Protein AF-A0A1V5RRW6-F1 (afdb_monomer_lite)

Sequence (160 aa):
MKAASQYILAYLLWALTTALIVVAALLVRNALIGSLTMATIAGLDMNAPGAFDTSMRLRTMGAWSYPILGIILVVLVVFLEHYYRTALSILQLLARFVRVAAFTVIALFVGHLILFLTSHSLGTMGWSGALLPAAELAAAALLFGLSAWLRGRSNGPTSA

Foldseek 3Di:
DVVVVLVVVLVVLLVVLLVLLVVLLVLLVVLVLLLLVLVQVVPDDPDPVRVVVSVVVSVVCVVVSVVVSVVVSVVVSVVSSVVSVPDPDPLSNVLSSLLSVLVSLVSNLVSQVSSQVSCVVVVNDDPVSCVSSVVSNVSSVVSNVVSVVSVCVVCPDPPD

Secondary structure (DSSP, 8-state):
-HHHHHHHHHHHHHHHHHHHHHHHHHHHHHHHHHHHHHHHHHT----HHHHHHHHHHHHHHHHHHHHHHHHHHHHHHHHHHHHHHT--SHHHHHHHHHHHHHHHHHHHHHHHHHHHHHHHHTTSS-GGGGHHHHHHHHHHHHHHHHHHHHHHHHT-----

pLDDT: mean 88.54, std 10.4, range [39.75, 97.75]

Structure (mmCIF, N/CA/C/O backbone):
data_AF-A0A1V5RRW6-F1
#
_entry.id   AF-A0A1V5RRW6-F1
#
loop_
_atom_site.group_PDB
_atom_site.id
_atom_site.type_symbol
_atom_site.label_atom_id
_atom_site.label_alt_id
_atom_site.label_comp_id
_atom_site.label_asym_id
_atom_site.label_entity_id
_atom_site.label_seq_id
_atom_site.pdbx_PDB_ins_code
_atom_site.Cartn_x
_atom_site.Cartn_y
_atom_site.Cartn_z
_atom_site.occupancy
_atom_site.B_iso_or_equiv
_atom_site.auth_seq_id
_atom_site.auth_comp_id
_atom_site.auth_asym_id
_atom_site.auth_atom_id
_atom_site.pdbx_PDB_model_num
ATOM 1 N N . MET A 1 1 ? -26.785 -2.995 25.133 1.00 58.88 1 MET A N 1
ATOM 2 C CA . MET A 1 1 ? -26.739 -2.176 23.893 1.00 58.88 1 MET A CA 1
ATOM 3 C C . MET A 1 1 ? -25.324 -1.732 23.493 1.00 58.88 1 MET A C 1
ATOM 5 O O . MET A 1 1 ? -25.007 -1.831 22.316 1.00 58.88 1 MET A O 1
ATOM 9 N N . LYS A 1 2 ? -24.444 -1.310 24.423 1.00 62.25 2 LYS A N 1
ATOM 10 C CA . LYS A 1 2 ? -23.066 -0.864 24.099 1.00 62.25 2 LYS A CA 1
ATOM 11 C C . LYS A 1 2 ? -22.192 -1.931 23.408 1.00 62.25 2 LYS A C 1
ATOM 13 O O . LYS A 1 2 ? -21.517 -1.611 22.439 1.00 62.25 2 LYS A O 1
ATOM 18 N N . ALA A 1 3 ? -22.274 -3.194 23.838 1.00 70.00 3 ALA A N 1
ATOM 19 C CA . ALA A 1 3 ? -21.521 -4.294 23.223 1.00 70.00 3 ALA A CA 1
ATOM 20 C C . ALA A 1 3 ? -21.942 -4.571 21.764 1.00 70.00 3 ALA A C 1
ATOM 22 O O . ALA A 1 3 ? -21.092 -4.736 20.899 1.00 70.00 3 ALA A O 1
ATOM 23 N N . ALA A 1 4 ? -23.247 -4.540 21.462 1.00 74.81 4 ALA A N 1
ATOM 24 C CA . ALA A 1 4 ? -23.751 -4.737 20.098 1.00 74.81 4 ALA A CA 1
ATOM 25 C C . ALA A 1 4 ? -23.265 -3.635 19.136 1.00 74.81 4 ALA A C 1
ATOM 27 O O . ALA A 1 4 ? -22.840 -3.926 18.023 1.00 74.81 4 ALA A O 1
ATOM 28 N N . SER A 1 5 ? -23.250 -2.376 19.591 1.00 81.00 5 SER A N 1
ATOM 29 C CA . SER A 1 5 ? -22.730 -1.244 18.811 1.00 81.00 5 SER A CA 1
ATOM 30 C C . SER A 1 5 ? -21.229 -1.369 18.508 1.00 81.00 5 SER A C 1
ATOM 32 O O . SER A 1 5 ? -20.810 -1.064 17.393 1.00 81.00 5 SER A O 1
ATOM 34 N N . GLN A 1 6 ? -20.425 -1.870 19.452 1.00 81.88 6 GLN A N 1
ATOM 35 C CA . GLN A 1 6 ? -18.990 -2.104 19.239 1.00 81.88 6 GLN A CA 1
ATOM 36 C C . GLN A 1 6 ? -18.722 -3.223 18.230 1.00 81.88 6 GLN A C 1
ATOM 38 O O . GLN A 1 6 ? -17.857 -3.070 17.370 1.00 81.88 6 GLN A O 1
ATOM 43 N N . TYR A 1 7 ? -19.486 -4.316 18.297 1.00 84.94 7 TYR A N 1
ATOM 44 C CA . TYR A 1 7 ? -19.389 -5.400 17.320 1.00 84.94 7 TYR A CA 1
ATOM 45 C C . TYR A 1 7 ? -19.728 -4.920 15.906 1.00 84.94 7 TYR A C 1
ATOM 47 O O . TYR A 1 7 ? -18.967 -5.183 14.978 1.00 84.94 7 TYR A O 1
ATOM 55 N N . ILE A 1 8 ? -20.819 -4.162 15.742 1.00 88.06 8 ILE A N 1
ATOM 56 C CA . ILE A 1 8 ? -21.201 -3.586 14.443 1.00 88.06 8 ILE A CA 1
ATOM 57 C C . ILE A 1 8 ? -20.088 -2.674 13.911 1.00 88.06 8 ILE A C 1
ATOM 59 O O . ILE A 1 8 ? -19.695 -2.794 12.752 1.00 88.06 8 ILE A O 1
ATOM 63 N N . LEU A 1 9 ? -19.531 -1.807 14.762 1.00 89.19 9 LEU A N 1
ATOM 64 C CA . LEU A 1 9 ? -18.431 -0.924 14.376 1.00 89.19 9 LEU A CA 1
ATOM 65 C C . LEU A 1 9 ? -17.184 -1.708 13.937 1.00 89.19 9 LEU A C 1
ATOM 67 O O . LEU A 1 9 ? -16.557 -1.340 12.946 1.00 89.19 9 LEU A O 1
ATOM 71 N N . ALA A 1 10 ? -16.834 -2.793 14.632 1.00 88.44 10 ALA A N 1
ATOM 72 C CA . ALA A 1 10 ? -15.691 -3.630 14.275 1.00 88.44 10 ALA A CA 1
ATOM 73 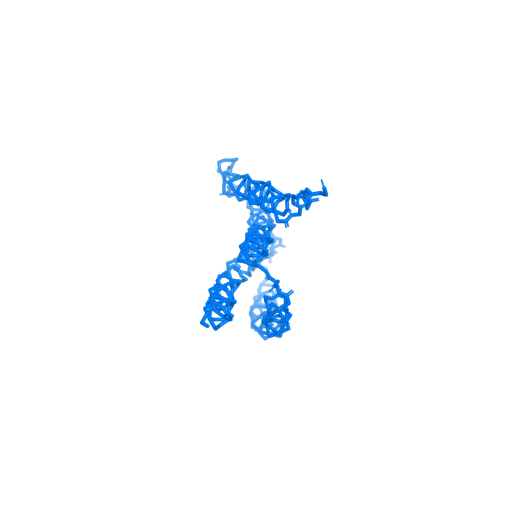C C . ALA A 1 10 ? -15.845 -4.254 12.877 1.00 88.44 10 ALA A C 1
ATOM 75 O O . ALA A 1 10 ? -14.901 -4.207 12.089 1.00 88.44 10 ALA A O 1
ATOM 76 N N . TYR A 1 11 ? -17.033 -4.768 12.538 1.00 91.19 11 TYR A N 1
ATOM 77 C CA . TYR A 1 11 ? -17.297 -5.311 11.199 1.00 91.19 11 TYR A CA 1
ATOM 78 C C . TYR A 1 11 ? -17.321 -4.235 10.114 1.00 91.19 11 TYR A C 1
ATOM 80 O O . TYR A 1 11 ? -16.798 -4.467 9.027 1.00 91.19 11 TYR A O 1
ATOM 88 N N . LEU A 1 12 ? -17.875 -3.053 10.401 1.00 92.69 12 LEU A N 1
ATOM 89 C CA . LEU A 1 12 ? -17.844 -1.931 9.458 1.00 92.69 12 LEU A CA 1
ATOM 90 C C . LEU A 1 12 ? -16.404 -1.504 9.151 1.00 92.69 12 LEU A C 1
ATOM 92 O O . LEU A 1 12 ? -16.041 -1.351 7.985 1.00 92.69 12 LEU A O 1
ATOM 96 N N . LEU A 1 13 ? -15.566 -1.364 10.183 1.00 92.06 13 LEU A N 1
ATOM 97 C CA . LEU A 1 13 ? -14.153 -1.027 10.009 1.00 92.06 13 LEU A CA 1
ATOM 98 C C . LEU A 1 13 ? -13.398 -2.136 9.276 1.00 92.06 13 LEU A C 1
ATOM 100 O O . LEU A 1 13 ? -12.600 -1.837 8.390 1.00 92.06 13 LEU A O 1
ATOM 104 N N . TRP A 1 14 ? -13.668 -3.404 9.584 1.00 93.50 14 TRP A N 1
ATOM 105 C CA . TRP A 1 14 ? -13.087 -4.542 8.872 1.00 93.50 14 TRP A CA 1
ATOM 106 C C . TRP A 1 14 ? -13.441 -4.539 7.377 1.00 93.50 14 TRP A C 1
ATOM 108 O O . TRP A 1 14 ? -12.540 -4.648 6.541 1.00 93.50 14 TRP A O 1
ATOM 118 N N . ALA A 1 15 ? -14.717 -4.349 7.032 1.00 91.94 15 ALA A N 1
ATOM 119 C CA . ALA A 1 15 ? -15.177 -4.316 5.645 1.00 91.94 15 ALA A CA 1
ATOM 120 C C . ALA A 1 15 ? -14.555 -3.142 4.874 1.00 91.94 15 ALA A C 1
ATOM 122 O O . ALA A 1 15 ? -14.024 -3.327 3.777 1.00 91.94 15 ALA A O 1
ATOM 123 N N . LEU A 1 16 ? -14.536 -1.950 5.483 1.00 94.25 16 LEU A N 1
ATOM 124 C CA . LEU A 1 16 ? -13.907 -0.767 4.897 1.00 94.25 16 LEU A CA 1
ATOM 125 C C . LEU A 1 16 ? -12.407 -0.984 4.662 1.00 94.25 16 LEU A C 1
ATOM 127 O O . LEU A 1 16 ? -11.893 -0.687 3.587 1.00 94.25 16 LEU A O 1
ATOM 131 N N . THR A 1 17 ? -11.706 -1.536 5.651 1.00 93.06 17 THR A N 1
ATOM 132 C CA . THR A 1 17 ? -10.265 -1.810 5.545 1.00 93.06 17 THR A CA 1
ATOM 133 C C . THR A 1 17 ? -9.976 -2.828 4.449 1.00 93.06 17 THR A C 1
ATOM 135 O O . THR A 1 17 ? -9.034 -2.657 3.682 1.00 93.06 17 THR A O 1
ATOM 138 N N . THR A 1 18 ? -10.810 -3.861 4.340 1.00 92.88 18 THR A N 1
ATOM 139 C CA . THR A 1 18 ? -10.702 -4.872 3.287 1.00 92.88 18 THR A CA 1
ATOM 140 C C . THR A 1 18 ? -10.822 -4.234 1.906 1.00 92.88 18 THR A C 1
ATOM 142 O O . THR A 1 18 ? -9.955 -4.448 1.062 1.00 92.88 18 THR A O 1
ATOM 145 N N . ALA A 1 19 ? -11.833 -3.388 1.692 1.00 94.12 19 ALA A N 1
ATOM 146 C CA . ALA A 1 19 ? -12.004 -2.674 0.428 1.00 94.12 19 ALA A CA 1
ATOM 147 C C . ALA A 1 19 ? -10.793 -1.780 0.100 1.00 94.12 19 ALA A C 1
ATOM 149 O O . ALA A 1 19 ? -10.288 -1.812 -1.023 1.00 94.12 19 ALA A O 1
ATOM 150 N N . LEU A 1 20 ? -10.280 -1.036 1.086 1.00 93.50 20 LEU A N 1
ATOM 151 C CA . LEU A 1 20 ? -9.099 -0.184 0.911 1.00 93.50 20 LEU A CA 1
ATOM 152 C C . LEU A 1 20 ? -7.847 -0.989 0.542 1.00 93.50 20 LEU A C 1
ATOM 154 O O . LEU A 1 20 ? -7.101 -0.580 -0.345 1.00 93.50 20 LEU A O 1
ATOM 158 N N . ILE A 1 21 ? -7.628 -2.141 1.176 1.00 93.69 21 ILE A N 1
ATOM 159 C CA . ILE A 1 21 ? -6.471 -2.994 0.880 1.00 93.69 21 ILE A CA 1
ATOM 160 C C . ILE A 1 21 ? -6.580 -3.619 -0.504 1.00 93.69 21 ILE A C 1
ATOM 162 O O . ILE A 1 21 ? -5.570 -3.698 -1.195 1.00 93.69 21 ILE A O 1
ATOM 166 N N . VAL A 1 22 ? -7.776 -4.023 -0.942 1.00 94.75 22 VAL A N 1
ATOM 167 C CA . VAL A 1 22 ? -7.983 -4.529 -2.309 1.00 94.75 22 VAL A CA 1
ATOM 168 C C . VAL A 1 22 ? -7.571 -3.466 -3.327 1.00 94.75 22 VAL A C 1
ATOM 170 O O . VAL A 1 22 ? -6.776 -3.747 -4.222 1.00 94.75 22 VAL A O 1
ATOM 173 N N . VAL A 1 23 ? -8.057 -2.231 -3.163 1.00 95.56 23 VAL A N 1
ATOM 174 C CA . VAL A 1 23 ? -7.701 -1.114 -4.050 1.00 95.56 23 VAL A CA 1
ATOM 175 C C . VAL A 1 23 ? -6.196 -0.849 -4.010 1.00 95.56 23 VAL A C 1
ATOM 177 O O . VAL A 1 23 ? -5.558 -0.782 -5.059 1.00 95.56 23 VAL A O 1
ATOM 180 N N . ALA A 1 24 ? -5.608 -0.760 -2.817 1.00 94.56 24 ALA A N 1
ATOM 181 C CA . ALA A 1 24 ? -4.180 -0.512 -2.668 1.00 94.56 24 ALA A CA 1
ATOM 182 C C . ALA A 1 24 ? -3.323 -1.627 -3.284 1.00 94.56 24 ALA A C 1
ATOM 184 O O . ALA A 1 24 ? -2.363 -1.340 -3.993 1.00 94.56 24 ALA A O 1
ATOM 185 N N . ALA A 1 25 ? -3.690 -2.893 -3.086 1.00 94.25 25 ALA A N 1
ATOM 186 C CA . ALA A 1 25 ? -2.989 -4.035 -3.661 1.00 94.25 25 ALA A CA 1
ATOM 187 C C . ALA A 1 25 ? -3.020 -4.003 -5.196 1.00 94.25 25 ALA A C 1
ATOM 189 O O . ALA A 1 25 ? -2.006 -4.285 -5.836 1.00 94.25 25 ALA A O 1
ATOM 190 N N . LEU A 1 26 ? -4.151 -3.613 -5.796 1.00 95.50 26 LEU A N 1
ATOM 191 C CA . LEU A 1 26 ? -4.258 -3.437 -7.246 1.00 95.50 26 LEU A CA 1
ATOM 192 C C . LEU A 1 26 ? -3.369 -2.294 -7.755 1.00 95.50 26 LEU A C 1
ATOM 194 O O . LEU A 1 26 ? -2.698 -2.460 -8.774 1.00 95.50 26 LEU A O 1
ATOM 198 N N . LEU A 1 27 ? -3.319 -1.166 -7.041 1.00 95.69 27 LEU A N 1
ATOM 199 C CA . LEU A 1 27 ? -2.446 -0.040 -7.387 1.00 95.69 27 LEU A CA 1
ATOM 200 C C . LEU A 1 27 ? -0.963 -0.422 -7.294 1.00 95.69 27 LEU A C 1
ATOM 202 O O . LEU A 1 27 ? -0.223 -0.216 -8.256 1.00 95.69 27 LEU A O 1
ATOM 206 N N . VAL A 1 28 ? -0.548 -1.065 -6.197 1.00 96.06 28 VAL A N 1
ATOM 207 C CA . VAL A 1 28 ? 0.823 -1.577 -6.023 1.00 96.06 28 VAL A CA 1
ATOM 208 C C . VAL A 1 28 ? 1.180 -2.549 -7.140 1.00 96.06 28 VAL A C 1
ATOM 210 O O . VAL A 1 28 ? 2.232 -2.418 -7.761 1.00 96.06 28 VAL A O 1
ATOM 213 N N . ARG A 1 29 ? 0.294 -3.503 -7.44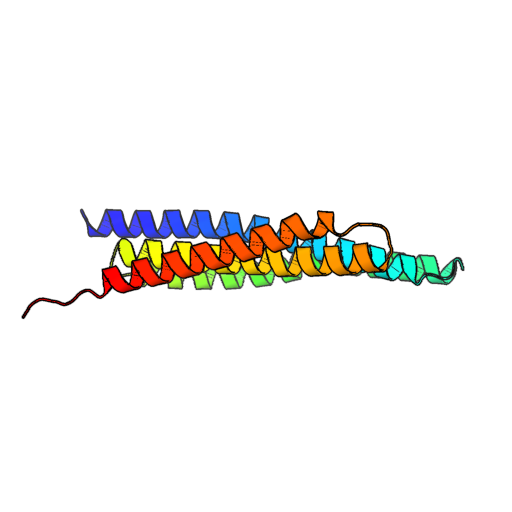8 1.00 95.25 29 ARG A N 1
ATOM 214 C CA . ARG A 1 29 ? 0.504 -4.446 -8.550 1.00 95.25 29 ARG A CA 1
ATOM 215 C C . ARG A 1 29 ? 0.719 -3.714 -9.872 1.00 95.25 29 ARG A C 1
ATOM 217 O O . ARG A 1 29 ? 1.649 -4.050 -10.598 1.00 95.25 29 ARG A O 1
ATOM 224 N N . ASN A 1 30 ? -0.125 -2.738 -10.194 1.00 94.06 30 ASN A N 1
ATOM 225 C CA . ASN A 1 30 ? -0.005 -1.985 -11.440 1.00 94.06 30 ASN A CA 1
ATOM 226 C C . ASN A 1 30 ? 1.312 -1.203 -11.503 1.00 94.06 30 ASN A C 1
ATOM 228 O O . ASN A 1 30 ? 1.957 -1.206 -12.550 1.00 94.06 30 ASN A O 1
ATOM 232 N N . ALA A 1 31 ? 1.751 -0.611 -10.389 1.00 93.25 31 ALA A N 1
ATOM 233 C CA . ALA A 1 31 ? 3.043 0.061 -10.302 1.00 93.25 31 ALA A CA 1
ATOM 234 C C . ALA A 1 31 ? 4.215 -0.907 -10.553 1.00 93.25 31 ALA A C 1
ATOM 236 O O . ALA A 1 31 ? 5.094 -0.603 -11.356 1.00 93.25 31 ALA A O 1
ATOM 237 N N . LEU A 1 32 ? 4.187 -2.100 -9.947 1.00 93.56 32 LEU A N 1
ATOM 238 C CA . LEU A 1 32 ? 5.225 -3.126 -10.119 1.00 93.56 32 LEU A CA 1
ATOM 239 C C . LEU A 1 32 ? 5.255 -3.725 -11.534 1.00 93.56 32 LEU A C 1
ATOM 241 O O . LEU A 1 32 ? 6.323 -3.945 -12.100 1.00 93.56 32 LEU A O 1
ATOM 245 N N . ILE A 1 33 ? 4.091 -3.993 -12.130 1.00 92.88 33 ILE A N 1
ATOM 246 C CA . ILE A 1 33 ? 4.018 -4.470 -13.520 1.00 92.88 33 ILE A CA 1
ATOM 247 C C . ILE A 1 33 ? 4.480 -3.370 -14.482 1.00 92.88 33 ILE A C 1
ATOM 249 O O . ILE A 1 33 ? 5.193 -3.663 -15.443 1.00 92.88 33 ILE A O 1
ATOM 253 N N . GLY A 1 34 ? 4.127 -2.111 -14.211 1.00 90.62 34 GLY A N 1
ATOM 254 C CA . GLY A 1 34 ? 4.602 -0.955 -14.967 1.00 90.62 34 GLY A CA 1
ATOM 255 C C . GLY A 1 34 ? 6.123 -0.827 -14.921 1.00 90.62 34 GLY A C 1
ATOM 256 O O . GLY A 1 34 ? 6.757 -0.765 -15.974 1.00 90.62 34 GLY A O 1
ATOM 257 N N . SER A 1 35 ? 6.719 -0.885 -13.726 1.00 90.81 35 SER A N 1
ATOM 258 C CA . SER A 1 35 ? 8.174 -0.808 -13.560 1.00 90.81 35 SER A CA 1
ATOM 259 C C . SER A 1 35 ? 8.889 -1.971 -14.249 1.00 90.81 35 SER A C 1
ATOM 261 O O . SER A 1 35 ? 9.861 -1.758 -14.969 1.00 90.81 35 SER A O 1
ATOM 263 N N . LEU A 1 36 ? 8.377 -3.197 -14.104 1.00 89.62 36 LEU A N 1
ATOM 264 C CA . LEU A 1 36 ? 8.935 -4.374 -14.769 1.00 89.62 36 LEU A CA 1
ATOM 265 C C . LEU A 1 36 ? 8.878 -4.238 -16.296 1.00 89.62 36 LEU A C 1
ATOM 267 O O . LEU A 1 36 ? 9.856 -4.528 -16.981 1.00 89.62 36 LEU A O 1
ATOM 271 N N . THR A 1 37 ? 7.749 -3.775 -16.831 1.00 88.38 37 THR A N 1
ATOM 272 C CA . THR A 1 37 ? 7.570 -3.574 -18.275 1.00 88.38 37 THR A CA 1
ATOM 273 C C . THR A 1 37 ? 8.573 -2.552 -18.804 1.00 88.38 37 THR A C 1
ATOM 275 O O . THR A 1 37 ? 9.259 -2.828 -19.785 1.00 88.38 37 THR A O 1
ATOM 278 N N . MET A 1 38 ? 8.723 -1.413 -18.121 1.00 87.19 38 MET A N 1
ATOM 279 C CA . MET A 1 38 ? 9.699 -0.383 -18.485 1.00 87.19 38 MET A CA 1
ATOM 280 C C . MET A 1 38 ? 11.137 -0.912 -18.448 1.00 87.19 38 MET A C 1
ATOM 282 O O . MET A 1 38 ? 11.874 -0.746 -19.418 1.00 87.19 38 MET A O 1
ATOM 286 N N . ALA A 1 39 ? 11.520 -1.600 -17.368 1.00 85.44 39 ALA A N 1
ATOM 287 C CA . ALA A 1 39 ? 12.858 -2.168 -17.220 1.00 85.44 39 ALA A CA 1
ATOM 288 C C . ALA A 1 39 ? 13.170 -3.211 -18.305 1.00 85.44 39 ALA A C 1
ATOM 290 O O . ALA A 1 39 ? 14.278 -3.250 -18.833 1.00 85.44 39 ALA A O 1
ATOM 291 N N . THR A 1 40 ? 12.183 -4.033 -18.669 1.00 84.62 40 THR A N 1
ATOM 292 C CA . THR A 1 40 ? 12.384 -5.093 -19.665 1.00 84.62 40 THR A CA 1
ATOM 293 C C . THR A 1 40 ? 12.445 -4.533 -21.089 1.00 84.62 40 THR A C 1
ATOM 295 O O . THR A 1 40 ? 13.252 -4.997 -21.888 1.00 84.62 40 THR A O 1
ATOM 298 N N . ILE A 1 41 ? 11.647 -3.505 -21.409 1.00 81.81 41 ILE A N 1
ATOM 299 C CA . ILE A 1 41 ? 11.706 -2.815 -22.711 1.00 81.81 41 ILE A CA 1
ATOM 300 C C . ILE A 1 41 ? 13.027 -2.057 -22.878 1.00 81.81 41 ILE A C 1
ATOM 302 O O . ILE A 1 41 ? 13.598 -2.067 -23.963 1.00 81.81 41 ILE A O 1
ATOM 306 N N . ALA A 1 42 ? 13.544 -1.437 -21.817 1.00 77.69 42 ALA A N 1
ATOM 307 C CA . ALA A 1 42 ? 14.809 -0.707 -21.879 1.00 77.69 42 ALA A CA 1
ATOM 308 C C . ALA A 1 42 ? 16.030 -1.603 -22.167 1.00 77.69 42 ALA A C 1
ATOM 310 O O . ALA A 1 42 ? 17.018 -1.126 -22.716 1.00 77.69 42 ALA A O 1
ATOM 311 N N . GLY A 1 43 ? 15.966 -2.888 -21.799 1.0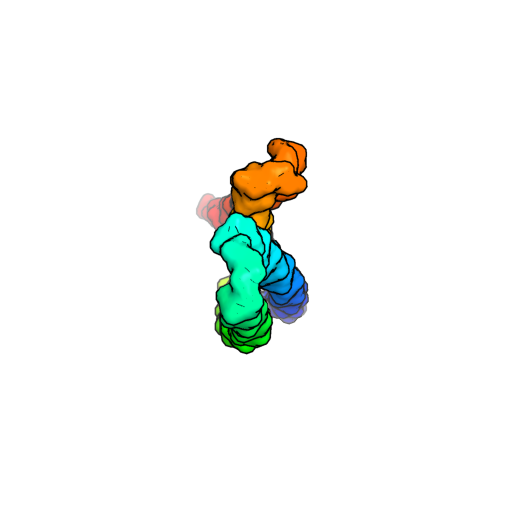0 69.94 43 GLY A N 1
ATOM 312 C CA . GLY A 1 43 ? 17.027 -3.874 -22.036 1.00 69.94 43 GLY A CA 1
ATOM 313 C C . GLY A 1 43 ? 16.825 -4.754 -23.274 1.00 69.94 43 GLY A C 1
ATOM 314 O O . GLY A 1 43 ? 17.602 -5.684 -23.483 1.00 69.94 43 GLY A O 1
ATOM 315 N N . LEU A 1 44 ? 15.772 -4.518 -24.061 1.00 76.69 44 LEU A N 1
ATOM 316 C CA . LEU A 1 44 ? 15.425 -5.345 -25.214 1.00 76.69 44 LEU A CA 1
ATOM 317 C C . LEU A 1 44 ? 16.274 -4.974 -26.436 1.00 76.69 44 LEU A C 1
ATOM 319 O O . LEU A 1 44 ? 16.175 -3.870 -26.965 1.00 76.69 44 LEU A O 1
ATOM 323 N N . ASP A 1 45 ? 17.047 -5.938 -26.931 1.00 64.69 45 ASP A N 1
ATOM 324 C CA . ASP A 1 45 ? 17.606 -5.893 -28.283 1.00 64.69 45 ASP A CA 1
ATOM 325 C C . ASP A 1 45 ? 16.484 -6.224 -29.288 1.00 64.69 45 ASP A C 1
ATOM 327 O O . ASP A 1 45 ? 15.732 -7.182 -29.078 1.00 64.69 45 ASP A O 1
ATOM 331 N N . MET A 1 46 ? 16.319 -5.437 -30.359 1.00 69.88 46 MET A N 1
ATOM 332 C CA . MET A 1 46 ? 15.124 -5.453 -31.235 1.00 69.88 46 MET A CA 1
ATOM 333 C C . MET A 1 46 ? 14.999 -6.695 -32.144 1.00 69.88 46 MET A C 1
ATOM 335 O O . MET A 1 46 ? 14.276 -6.693 -33.142 1.00 69.88 46 MET A O 1
ATOM 339 N N . ASN A 1 47 ? 15.665 -7.792 -31.798 1.00 79.81 47 ASN A N 1
ATOM 340 C CA . ASN A 1 47 ? 15.571 -9.049 -32.522 1.00 79.81 47 ASN A CA 1
ATOM 341 C C . ASN A 1 47 ? 14.203 -9.714 -32.276 1.00 79.81 47 ASN A C 1
ATOM 343 O O . ASN A 1 47 ? 13.775 -9.908 -31.134 1.00 79.81 47 ASN A O 1
ATOM 347 N N . ALA A 1 48 ? 13.526 -10.115 -33.359 1.00 69.00 48 ALA A N 1
ATOM 348 C CA . ALA A 1 48 ? 12.150 -10.629 -33.328 1.00 69.00 48 ALA A CA 1
ATOM 349 C C . ALA A 1 48 ? 11.900 -11.789 -32.328 1.00 69.00 48 ALA A C 1
ATOM 351 O O . ALA A 1 48 ? 10.869 -11.759 -31.650 1.00 69.00 48 ALA A O 1
ATOM 352 N N . PRO A 1 49 ? 12.810 -12.774 -32.146 1.00 79.81 49 PRO A N 1
ATOM 353 C CA . PRO A 1 49 ? 12.612 -13.839 -31.157 1.00 79.81 49 PRO A CA 1
ATOM 354 C C . PRO A 1 49 ? 12.686 -13.350 -29.701 1.00 79.81 49 PRO A C 1
ATOM 356 O O . PRO A 1 49 ? 11.898 -13.787 -28.862 1.00 79.81 49 PRO A O 1
ATOM 359 N N . GLY A 1 50 ? 13.598 -12.419 -29.397 1.00 79.12 50 GLY A N 1
ATOM 360 C CA . GLY A 1 50 ? 13.789 -11.890 -28.041 1.00 79.12 50 GLY A CA 1
ATOM 361 C C . GLY A 1 50 ? 12.620 -11.014 -27.585 1.00 79.12 50 GLY A C 1
ATOM 362 O O . GLY A 1 50 ? 12.161 -11.115 -26.442 1.00 79.12 50 GLY A O 1
ATOM 363 N N . ALA A 1 51 ? 12.073 -10.219 -28.509 1.00 77.94 51 ALA A N 1
ATOM 364 C CA . ALA A 1 51 ? 10.873 -9.421 -28.274 1.00 77.94 51 ALA A CA 1
ATOM 365 C C . ALA A 1 51 ? 9.638 -10.297 -27.991 1.00 77.94 51 ALA A C 1
ATOM 367 O O . ALA A 1 51 ? 8.844 -9.988 -27.097 1.00 77.94 51 ALA A O 1
ATOM 368 N N . PHE A 1 52 ? 9.491 -11.416 -28.709 1.00 82.44 52 PHE A N 1
ATOM 369 C CA . PHE A 1 52 ? 8.385 -12.352 -28.504 1.00 82.44 52 PHE A CA 1
ATOM 370 C C . PHE A 1 52 ? 8.447 -13.053 -27.136 1.00 82.44 52 PHE A C 1
ATOM 372 O O . PHE A 1 52 ? 7.445 -13.051 -26.416 1.00 82.44 52 PHE A O 1
ATOM 379 N N . ASP A 1 53 ? 9.607 -13.595 -26.745 1.00 84.50 53 ASP A N 1
ATOM 380 C CA . ASP A 1 53 ? 9.782 -14.250 -25.435 1.00 84.50 53 ASP A CA 1
ATOM 381 C C . ASP A 1 53 ? 9.529 -13.263 -24.283 1.00 84.50 53 ASP A C 1
ATOM 383 O O . ASP A 1 53 ? 8.765 -13.536 -23.356 1.00 84.50 53 ASP A O 1
ATOM 387 N N . THR A 1 54 ? 10.064 -12.045 -24.395 1.00 83.00 54 THR A N 1
ATOM 388 C CA . THR A 1 54 ? 9.834 -10.974 -23.416 1.00 83.00 54 THR A CA 1
ATOM 389 C C . THR A 1 54 ? 8.349 -10.637 -23.253 1.00 83.00 54 THR A C 1
ATOM 391 O O . THR A 1 54 ? 7.835 -10.572 -22.133 1.00 83.00 54 THR A O 1
ATOM 394 N N . SER A 1 55 ? 7.638 -10.468 -24.370 1.00 84.31 55 SER A N 1
ATOM 395 C CA . SER A 1 55 ? 6.189 -10.240 -24.388 1.00 84.31 55 SER A CA 1
ATOM 396 C C . SER A 1 55 ? 5.427 -11.368 -23.683 1.00 84.31 55 SER A C 1
ATOM 398 O O . SER A 1 55 ? 4.551 -11.104 -22.852 1.00 84.31 55 SER A O 1
ATOM 400 N N . MET A 1 56 ? 5.780 -12.625 -23.966 1.00 86.62 56 MET A N 1
ATOM 401 C CA . MET A 1 56 ? 5.140 -13.785 -23.342 1.00 86.62 56 MET A CA 1
ATOM 402 C C . MET A 1 56 ? 5.392 -13.842 -21.834 1.00 86.62 56 MET A C 1
ATOM 404 O O . MET A 1 56 ? 4.452 -14.086 -21.069 1.00 86.62 56 MET A O 1
ATOM 408 N N . ARG A 1 57 ? 6.613 -13.543 -21.379 1.00 86.62 57 ARG A N 1
ATOM 409 C CA . ARG A 1 57 ? 6.949 -13.486 -19.946 1.00 86.62 57 ARG A CA 1
ATOM 410 C C . ARG A 1 57 ? 6.164 -12.400 -19.215 1.00 86.62 57 ARG A C 1
ATOM 412 O O . ARG A 1 57 ? 5.541 -12.697 -18.196 1.00 86.62 57 ARG A O 1
ATOM 419 N N . LEU A 1 58 ? 6.111 -11.178 -19.754 1.00 87.50 58 LEU A N 1
ATOM 420 C CA . LEU A 1 58 ? 5.357 -10.070 -19.149 1.00 87.50 58 LEU A CA 1
ATOM 421 C C . LEU A 1 58 ? 3.857 -10.380 -19.055 1.00 87.50 58 LEU A C 1
ATOM 423 O O . LEU A 1 58 ? 3.245 -10.163 -18.007 1.00 87.50 58 LEU A O 1
ATOM 427 N N . ARG A 1 59 ? 3.264 -10.955 -20.112 1.00 87.69 59 ARG A N 1
ATOM 428 C CA . ARG A 1 59 ? 1.858 -11.400 -20.100 1.00 87.69 59 ARG A CA 1
ATOM 429 C C . ARG A 1 59 ? 1.616 -12.488 -19.059 1.00 87.69 59 ARG A C 1
ATOM 431 O O . ARG A 1 59 ? 0.634 -12.418 -18.323 1.00 87.69 59 ARG A O 1
ATOM 438 N N . THR A 1 60 ? 2.524 -13.456 -18.967 1.00 88.81 60 THR A N 1
ATOM 439 C CA . THR A 1 60 ? 2.447 -14.552 -17.994 1.00 88.81 60 THR A CA 1
ATOM 440 C C . THR A 1 60 ? 2.514 -14.015 -16.562 1.00 88.81 60 THR A C 1
ATOM 442 O O . THR A 1 60 ? 1.654 -14.342 -15.748 1.00 88.81 60 THR A O 1
ATOM 445 N N . MET A 1 61 ? 3.454 -13.116 -16.255 1.00 87.44 61 MET A N 1
ATOM 446 C CA . MET A 1 61 ? 3.541 -12.462 -14.939 1.00 87.44 61 MET A CA 1
ATOM 447 C C . MET A 1 61 ? 2.297 -11.612 -14.632 1.00 87.44 61 MET A C 1
ATOM 449 O O . MET A 1 61 ? 1.776 -11.628 -13.512 1.00 87.44 61 MET A O 1
ATOM 453 N N . GLY A 1 62 ? 1.762 -10.917 -15.638 1.00 88.19 62 GLY A N 1
ATOM 454 C CA . GLY A 1 62 ? 0.486 -10.214 -15.544 1.00 88.19 62 GLY A CA 1
ATOM 455 C C . GLY A 1 62 ? -0.673 -11.148 -15.181 1.00 88.19 62 GLY A C 1
ATOM 456 O O . GLY A 1 62 ? -1.443 -10.841 -14.275 1.00 88.19 62 GLY A O 1
ATOM 457 N N . ALA A 1 63 ? -0.778 -12.312 -15.817 1.00 89.19 63 ALA A N 1
ATOM 458 C CA . ALA A 1 63 ? -1.842 -13.274 -15.535 1.00 89.19 63 ALA A CA 1
ATOM 459 C C . ALA A 1 63 ? -1.710 -13.899 -14.134 1.00 89.19 63 ALA A C 1
ATOM 461 O O . ALA A 1 63 ? -2.679 -13.913 -13.377 1.00 89.19 63 ALA A O 1
ATOM 462 N N . TRP A 1 64 ? -0.509 -14.350 -13.758 1.00 91.12 64 TRP A N 1
ATOM 463 C CA . TRP A 1 64 ? -0.261 -15.039 -12.482 1.00 91.12 64 TRP A CA 1
ATOM 464 C C . TRP A 1 64 ? -0.269 -14.124 -11.255 1.00 91.12 64 TRP A C 1
ATOM 466 O O . TRP A 1 64 ? -0.501 -14.585 -10.138 1.00 91.12 64 TRP A O 1
ATOM 476 N N . SER A 1 65 ? -0.072 -12.821 -11.433 1.00 89.69 65 SER A N 1
ATOM 477 C CA . SER A 1 65 ? -0.124 -11.880 -10.309 1.00 89.69 65 SER A CA 1
ATOM 478 C C . SER A 1 65 ? -1.527 -11.727 -9.710 1.00 89.69 65 SER A C 1
ATOM 480 O O . SER A 1 65 ? -1.626 -11.470 -8.515 1.00 89.69 65 SER A O 1
ATOM 482 N N . TYR A 1 66 ? -2.607 -11.932 -10.475 1.00 92.00 66 TYR A N 1
ATOM 483 C CA . TYR A 1 66 ? -3.976 -11.905 -9.937 1.00 92.00 66 TYR A CA 1
ATOM 484 C C . TYR A 1 66 ? -4.280 -13.036 -8.941 1.00 92.00 66 TYR A C 1
ATOM 486 O O . TYR A 1 66 ? -4.717 -12.718 -7.835 1.00 92.00 66 TYR A O 1
ATOM 494 N N . PRO A 1 67 ? -4.057 -14.329 -9.255 1.00 94.19 67 PRO A N 1
ATOM 495 C CA . PRO A 1 67 ? -4.318 -15.406 -8.304 1.00 94.19 67 PRO A CA 1
ATOM 496 C C . PRO A 1 67 ? -3.413 -15.326 -7.070 1.00 94.19 67 PRO A C 1
ATOM 498 O O . PRO A 1 67 ? -3.898 -15.533 -5.961 1.00 94.19 67 PRO A O 1
ATOM 501 N N . ILE A 1 68 ? -2.135 -14.951 -7.226 1.00 91.62 68 ILE A N 1
ATOM 502 C CA . ILE A 1 68 ? -1.225 -14.745 -6.084 1.00 91.62 68 ILE A CA 1
ATOM 503 C C . ILE A 1 68 ? -1.761 -13.639 -5.167 1.00 91.62 68 ILE A C 1
ATOM 505 O O . ILE A 1 68 ? -1.865 -13.830 -3.955 1.00 91.62 68 ILE A O 1
ATOM 509 N N . LEU A 1 69 ? -2.153 -12.500 -5.744 1.00 92.50 69 LEU A N 1
ATOM 510 C CA . LEU A 1 69 ? -2.744 -11.392 -4.996 1.00 92.50 69 LEU A CA 1
ATOM 511 C C . LEU A 1 69 ? -4.059 -11.815 -4.325 1.00 92.50 69 LEU A C 1
ATOM 513 O O . LEU A 1 69 ? -4.280 -11.473 -3.168 1.00 92.50 69 LEU A O 1
ATOM 517 N N . GLY A 1 70 ? -4.889 -12.615 -4.998 1.00 92.38 70 GLY A N 1
ATOM 518 C CA . GLY A 1 70 ? -6.110 -13.188 -4.432 1.00 92.38 70 GLY A CA 1
ATOM 519 C C . GLY A 1 70 ? -5.848 -14.035 -3.184 1.00 92.38 70 GLY A C 1
ATOM 520 O O . GLY A 1 70 ? -6.503 -13.830 -2.164 1.00 92.38 70 GLY A O 1
ATOM 521 N N . ILE A 1 71 ? -4.851 -14.926 -3.222 1.00 94.44 71 ILE A N 1
ATOM 522 C CA . ILE A 1 71 ? -4.458 -15.748 -2.063 1.00 94.44 71 ILE A CA 1
ATOM 523 C C . ILE A 1 71 ? -4.007 -14.859 -0.897 1.00 94.44 71 ILE A C 1
ATOM 525 O O . ILE A 1 71 ? -4.465 -15.042 0.232 1.00 94.44 71 ILE A O 1
ATOM 529 N N . ILE A 1 72 ? -3.151 -13.868 -1.169 1.00 93.38 72 ILE A N 1
ATOM 530 C CA . ILE A 1 72 ? -2.666 -12.927 -0.149 1.00 93.38 72 ILE A CA 1
ATOM 53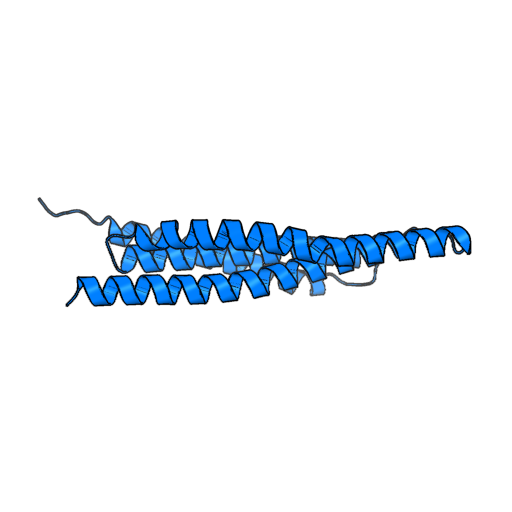1 C C . ILE A 1 72 ? -3.838 -12.165 0.479 1.00 93.38 72 ILE A C 1
ATOM 533 O O . ILE A 1 72 ? -3.916 -12.067 1.704 1.00 93.38 72 ILE A O 1
ATOM 537 N N . LEU A 1 73 ? -4.769 -11.661 -0.338 1.00 93.00 73 LEU A N 1
ATOM 538 C CA . LEU A 1 73 ? -5.942 -10.938 0.147 1.00 93.00 73 LEU A CA 1
ATOM 539 C C . LEU A 1 73 ? -6.831 -11.814 1.028 1.00 93.00 73 LEU A C 1
ATOM 541 O O . LEU A 1 73 ? -7.252 -11.348 2.081 1.00 93.00 73 LEU A O 1
ATOM 545 N N . VAL A 1 74 ? -7.084 -13.071 0.655 1.00 94.69 74 VAL A N 1
ATOM 546 C CA . VAL A 1 74 ? -7.892 -13.991 1.476 1.00 94.69 74 VAL A CA 1
ATOM 547 C C . VAL A 1 74 ? -7.271 -14.175 2.860 1.00 94.69 74 VAL A C 1
ATOM 549 O O . VAL A 1 74 ? -7.958 -14.008 3.869 1.00 94.69 74 VAL A O 1
ATOM 552 N N . VAL A 1 75 ? -5.965 -14.450 2.926 1.00 94.44 75 VAL A N 1
ATOM 553 C CA . VAL A 1 75 ? -5.246 -14.594 4.204 1.00 94.44 75 VAL A CA 1
ATOM 554 C C . VAL A 1 75 ? -5.347 -13.311 5.031 1.00 94.44 75 VAL A C 1
ATOM 556 O O . VAL A 1 75 ? -5.607 -13.354 6.235 1.00 94.44 75 VAL A O 1
ATOM 559 N N . LEU A 1 76 ? -5.182 -12.159 4.382 1.00 91.38 76 LEU A N 1
ATOM 560 C CA . LEU A 1 76 ? -5.194 -10.860 5.040 1.00 91.38 76 LEU A CA 1
ATOM 561 C C . LEU A 1 76 ? -6.591 -10.502 5.571 1.00 91.38 76 LEU A C 1
ATOM 563 O O . LEU A 1 76 ? -6.703 -9.998 6.687 1.00 91.38 76 LEU A O 1
ATOM 567 N N . VAL A 1 77 ? -7.657 -10.821 4.833 1.00 92.69 77 VAL A N 1
ATOM 568 C CA . VAL A 1 77 ? -9.052 -10.620 5.258 1.00 92.69 77 VAL A CA 1
ATOM 569 C C . VAL A 1 77 ? -9.368 -11.412 6.525 1.00 92.69 77 VAL A C 1
ATOM 571 O O . VAL A 1 77 ? -9.922 -10.842 7.470 1.00 92.69 77 VAL A O 1
ATOM 574 N N . VAL A 1 78 ? -8.965 -12.686 6.571 1.00 94.00 78 VAL A N 1
ATOM 575 C CA . VAL A 1 78 ? -9.144 -13.553 7.748 1.00 94.00 78 VAL A CA 1
ATOM 576 C C . VAL A 1 78 ? -8.345 -13.020 8.939 1.00 94.00 78 VAL A C 1
ATOM 578 O O . VAL A 1 78 ? -8.864 -12.910 10.052 1.00 94.00 78 VAL A O 1
ATOM 581 N N . PHE A 1 79 ? -7.089 -12.626 8.710 1.00 93.38 79 PHE A N 1
ATOM 582 C CA . PHE A 1 79 ? -6.256 -12.038 9.756 1.00 93.38 79 PHE A CA 1
ATOM 583 C C . PHE A 1 79 ? -6.860 -10.739 10.308 1.00 93.38 79 PHE A C 1
ATOM 585 O O . PHE A 1 79 ? -6.929 -10.556 11.525 1.00 93.38 79 PHE A O 1
ATOM 592 N N . LEU A 1 80 ? -7.328 -9.842 9.435 1.00 91.88 80 LEU A N 1
ATOM 593 C CA . LEU A 1 80 ? -7.931 -8.576 9.844 1.00 91.88 80 LEU A CA 1
ATOM 594 C C . LEU A 1 80 ? -9.224 -8.772 10.614 1.00 91.88 80 LEU A C 1
ATOM 596 O O . LEU A 1 80 ? -9.479 -8.025 11.556 1.00 91.88 80 LEU A O 1
ATOM 600 N N . GLU A 1 81 ? -10.029 -9.761 10.246 1.00 92.50 81 GLU A N 1
ATOM 601 C CA . GLU A 1 81 ? -11.244 -10.075 10.985 1.00 92.50 81 GLU A CA 1
ATOM 602 C C . GLU A 1 81 ? -10.914 -10.401 12.445 1.00 92.50 81 GLU A C 1
ATOM 604 O O . GLU A 1 81 ? 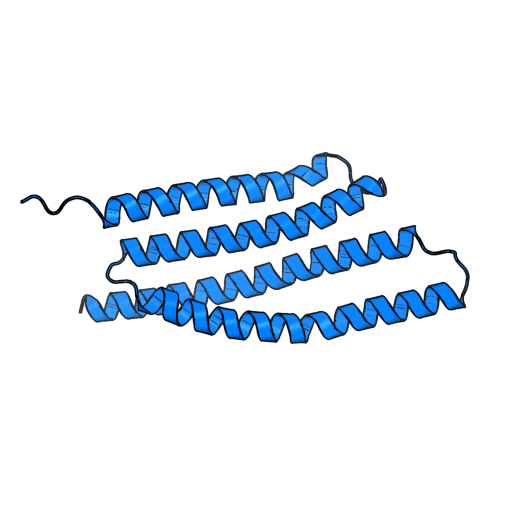-11.452 -9.785 13.371 1.00 92.50 81 GLU A O 1
ATOM 609 N N . HIS A 1 82 ? -9.958 -11.309 12.655 1.00 90.38 82 HIS A N 1
ATOM 610 C CA . HIS A 1 82 ? -9.473 -11.638 13.991 1.00 90.38 82 HIS A CA 1
ATOM 611 C C . HIS A 1 82 ? -8.868 -10.411 14.694 1.00 90.38 82 HIS A C 1
ATOM 613 O O . HIS A 1 82 ? -9.131 -10.150 15.876 1.00 90.38 82 HIS A O 1
ATOM 619 N N . TYR A 1 83 ? -8.101 -9.607 13.957 1.00 90.81 83 TYR A N 1
ATOM 620 C CA . TYR A 1 83 ? -7.468 -8.401 14.474 1.00 90.81 83 TYR A CA 1
ATOM 621 C C . TYR A 1 83 ? -8.469 -7.307 14.864 1.00 90.81 83 TYR A C 1
ATOM 623 O O . TYR A 1 83 ? -8.173 -6.549 15.777 1.00 90.81 83 TYR A O 1
ATOM 631 N N . TYR A 1 84 ? -9.652 -7.193 14.260 1.00 89.88 84 TYR A N 1
ATOM 632 C CA . TYR A 1 84 ? -10.667 -6.227 14.708 1.00 89.88 84 TYR A CA 1
ATOM 633 C C . TYR A 1 84 ? -11.563 -6.785 15.816 1.00 89.88 84 TYR A C 1
ATOM 635 O O . TYR A 1 84 ? -11.879 -6.056 16.757 1.00 89.88 84 TYR A O 1
ATOM 643 N N . ARG A 1 85 ? -11.915 -8.078 15.769 1.00 87.06 85 ARG A N 1
ATOM 644 C CA . ARG A 1 85 ? -12.772 -8.722 16.785 1.00 87.06 85 ARG A CA 1
ATOM 645 C C . ARG A 1 85 ? -12.164 -8.710 18.191 1.00 87.06 85 ARG A C 1
ATOM 647 O O . ARG A 1 85 ? -12.892 -8.646 19.172 1.00 87.06 85 ARG A O 1
ATOM 654 N N . THR A 1 86 ? -10.839 -8.752 18.306 1.00 85.25 86 THR A N 1
ATOM 655 C CA . THR A 1 86 ? -10.128 -8.810 19.601 1.00 85.25 86 THR A CA 1
ATOM 656 C C . THR A 1 86 ? -9.957 -7.445 20.289 1.00 85.25 86 THR A C 1
ATOM 658 O O . THR A 1 86 ? -9.132 -7.308 21.194 1.00 85.25 86 THR A O 1
ATOM 661 N N . ALA A 1 87 ? -10.639 -6.393 19.831 1.00 78.81 87 ALA A N 1
ATOM 662 C CA . ALA A 1 87 ? -10.527 -5.058 20.414 1.00 78.81 87 ALA A CA 1
ATOM 663 C C . ALA A 1 87 ? -11.573 -4.865 21.518 1.00 78.81 87 ALA A C 1
ATOM 665 O O . ALA A 1 87 ? -12.760 -5.096 21.305 1.00 78.81 87 ALA A O 1
ATOM 666 N N . LEU A 1 88 ? -11.132 -4.406 22.691 1.00 77.88 88 LEU A N 1
ATOM 667 C CA . LEU A 1 88 ? -11.986 -4.291 23.879 1.00 77.88 88 LEU A CA 1
ATOM 668 C C . LEU A 1 88 ? -12.634 -2.903 24.012 1.00 77.88 88 LEU A C 1
ATOM 670 O O . LEU A 1 88 ? -13.576 -2.724 24.781 1.00 77.88 88 LEU A O 1
ATOM 674 N N . SER A 1 89 ? -12.148 -1.904 23.266 1.00 86.12 89 SER A N 1
ATOM 675 C CA . SER A 1 89 ? -12.669 -0.535 23.303 1.00 86.12 89 SER A CA 1
ATOM 676 C C . SER A 1 89 ? -12.707 0.133 21.926 1.00 86.12 89 SER A C 1
ATOM 678 O O . SER A 1 89 ? -11.982 -0.240 21.003 1.00 86.12 89 SER A O 1
ATOM 680 N N . ILE A 1 90 ? -13.538 1.174 21.797 1.00 85.88 90 ILE A N 1
ATOM 681 C CA . ILE A 1 90 ? -13.677 1.962 20.558 1.00 85.88 90 ILE A CA 1
ATOM 682 C C . ILE A 1 90 ? -12.347 2.634 20.183 1.00 85.88 90 ILE A C 1
ATOM 684 O O . ILE A 1 90 ? -11.967 2.640 19.016 1.00 85.88 90 ILE A O 1
ATOM 688 N N . LEU A 1 91 ? -11.601 3.149 21.168 1.00 87.62 91 LEU A N 1
ATOM 689 C CA . LEU A 1 91 ? -10.283 3.749 20.929 1.00 87.62 91 LEU A CA 1
ATOM 690 C C . LEU A 1 91 ? -9.272 2.722 20.413 1.00 87.62 91 LEU A C 1
ATOM 692 O O . LEU A 1 91 ? -8.488 3.036 19.518 1.00 87.62 91 LEU A O 1
ATOM 696 N N . GLN A 1 92 ? -9.313 1.486 20.922 1.00 87.94 92 GLN A N 1
ATOM 697 C CA . GLN A 1 92 ? -8.478 0.404 20.404 1.00 87.94 92 GLN A CA 1
ATOM 698 C C . GLN A 1 92 ? -8.872 0.024 18.973 1.00 87.94 92 GLN A C 1
ATOM 700 O O . GLN A 1 92 ? -7.981 -0.142 18.143 1.00 87.94 92 GLN A O 1
ATOM 705 N N . LEU A 1 93 ? -10.170 -0.062 18.655 1.00 89.75 93 LEU A N 1
ATOM 706 C CA . LEU A 1 93 ? -10.648 -0.299 17.284 1.00 89.75 93 LEU A CA 1
ATOM 707 C C . LEU A 1 93 ? -10.142 0.773 16.316 1.00 89.75 93 LEU A C 1
ATOM 709 O O . LEU A 1 93 ? -9.582 0.443 15.271 1.00 89.75 93 LEU A O 1
ATOM 713 N N . LEU A 1 94 ? -10.271 2.048 16.689 1.00 90.62 94 LEU A N 1
ATOM 714 C CA . LEU A 1 94 ? -9.799 3.161 15.869 1.00 90.62 94 LEU A CA 1
ATOM 715 C C . LEU A 1 94 ? -8.275 3.127 15.698 1.00 90.62 94 LEU A C 1
ATOM 717 O O . LEU A 1 94 ? -7.777 3.281 14.587 1.00 90.62 94 LEU A O 1
ATOM 721 N N . ALA A 1 95 ? -7.523 2.866 16.769 1.00 91.50 95 ALA A N 1
ATOM 722 C CA . ALA A 1 95 ? -6.070 2.753 16.686 1.00 91.50 95 ALA A CA 1
ATOM 723 C C . ALA A 1 95 ? -5.624 1.597 15.779 1.00 91.50 95 ALA A C 1
ATOM 725 O O . ALA A 1 95 ? -4.648 1.729 15.037 1.00 91.50 95 ALA A O 1
ATOM 726 N N . ARG A 1 96 ? -6.341 0.466 15.822 1.00 93.31 96 ARG A N 1
ATOM 727 C CA . ARG A 1 96 ? -6.115 -0.676 14.930 1.00 93.31 96 ARG A CA 1
ATOM 728 C C . ARG A 1 96 ? -6.406 -0.302 13.480 1.00 93.31 96 ARG A C 1
ATOM 730 O O . ARG A 1 96 ? -5.555 -0.568 12.637 1.00 93.31 96 ARG A O 1
ATOM 737 N N . PHE A 1 97 ? -7.517 0.386 13.222 1.00 92.94 97 PHE A N 1
ATOM 738 C CA . PHE A 1 97 ? -7.875 0.881 11.892 1.00 92.94 97 PHE A CA 1
ATOM 739 C C . PHE A 1 97 ? -6.817 1.804 11.298 1.00 92.94 97 PHE A C 1
ATOM 741 O O . PHE A 1 97 ? -6.288 1.534 10.220 1.00 92.94 97 PHE A O 1
ATOM 748 N N . VAL A 1 98 ? -6.429 2.836 12.045 1.00 93.62 98 VAL A N 1
ATOM 749 C CA . VAL A 1 98 ? -5.396 3.788 11.620 1.00 93.62 98 VAL A CA 1
ATOM 750 C C . VAL A 1 98 ? -4.065 3.077 11.362 1.00 93.62 98 VAL A C 1
ATOM 752 O O . VAL A 1 98 ? -3.374 3.390 10.396 1.00 93.62 98 VAL A O 1
ATOM 755 N N . ARG A 1 99 ? -3.707 2.080 12.182 1.00 93.62 99 ARG A N 1
ATOM 756 C CA . ARG A 1 99 ? -2.477 1.302 11.985 1.00 93.62 99 ARG A CA 1
ATOM 757 C C . ARG A 1 99 ? -2.512 0.476 10.699 1.00 93.62 99 ARG A C 1
ATOM 759 O O . ARG A 1 99 ? -1.507 0.428 9.997 1.00 93.62 99 ARG A O 1
ATOM 766 N N . VAL A 1 100 ? -3.633 -0.173 10.385 1.00 94.81 100 VAL A N 1
ATOM 767 C CA . VAL A 1 100 ? -3.761 -0.937 9.134 1.00 94.81 100 VAL A CA 1
ATOM 768 C C . VAL A 1 100 ? -3.749 0.000 7.925 1.00 94.81 100 VAL A C 1
ATOM 770 O O . VAL A 1 100 ? -3.068 -0.288 6.941 1.00 94.81 100 VAL A O 1
ATOM 773 N N . ALA A 1 101 ? -4.411 1.156 8.018 1.00 94.00 101 ALA A N 1
ATOM 774 C CA . ALA A 1 101 ? -4.326 2.193 6.994 1.00 94.00 101 ALA A CA 1
ATOM 775 C C . ALA A 1 101 ? -2.871 2.647 6.777 1.00 94.00 101 ALA A C 1
ATOM 777 O O . ALA A 1 101 ? -2.420 2.710 5.638 1.00 94.00 101 ALA A O 1
ATOM 778 N N . ALA A 1 102 ? -2.099 2.858 7.849 1.00 94.38 102 ALA A N 1
ATOM 779 C CA . ALA A 1 102 ? -0.684 3.222 7.751 1.00 94.38 102 ALA A CA 1
ATOM 780 C C . ALA A 1 102 ? 0.142 2.166 6.997 1.00 94.38 102 ALA A C 1
ATOM 782 O O . ALA A 1 102 ? 0.909 2.510 6.101 1.00 94.38 102 ALA A O 1
ATOM 783 N N . PHE A 1 103 ? -0.048 0.876 7.301 1.00 95.94 103 PHE A N 1
ATOM 784 C CA . PHE A 1 103 ? 0.612 -0.209 6.561 1.00 95.94 103 PHE A CA 1
ATOM 785 C C . PHE A 1 103 ? 0.188 -0.270 5.091 1.00 95.94 103 PHE A C 1
ATOM 787 O O . PHE A 1 103 ? 1.015 -0.535 4.223 1.00 95.94 103 PHE A O 1
ATOM 794 N N . THR A 1 104 ? -1.081 0.011 4.808 1.00 95.50 104 THR A N 1
ATOM 795 C CA . THR A 1 104 ? -1.607 0.057 3.438 1.00 95.50 104 THR A CA 1
ATOM 796 C C . THR A 1 104 ? -0.939 1.177 2.637 1.00 95.50 104 THR A C 1
ATOM 798 O O . THR A 1 104 ? -0.517 0.961 1.503 1.00 95.50 104 THR A O 1
ATOM 801 N N . VAL A 1 105 ? -0.763 2.350 3.250 1.00 96.19 105 VAL A N 1
ATOM 802 C CA . VAL A 1 105 ? -0.048 3.480 2.640 1.00 96.19 105 VAL A CA 1
ATOM 803 C C . VAL A 1 105 ? 1.444 3.177 2.463 1.00 96.19 105 VAL A C 1
ATOM 805 O O . VAL A 1 105 ? 2.009 3.540 1.439 1.00 96.19 105 VAL A O 1
ATOM 808 N N . ILE A 1 106 ? 2.086 2.452 3.389 1.00 96.56 106 ILE A N 1
ATOM 809 C CA . ILE A 1 106 ? 3.473 1.986 3.192 1.00 96.56 106 ILE A CA 1
ATOM 810 C C . ILE A 1 106 ? 3.580 1.075 1.966 1.00 96.56 106 ILE A C 1
ATOM 812 O O . ILE A 1 106 ? 4.525 1.205 1.192 1.00 96.56 106 ILE A O 1
ATOM 816 N N . ALA A 1 107 ? 2.639 0.149 1.779 1.00 95.75 107 ALA A N 1
ATOM 817 C CA . ALA A 1 107 ? 2.660 -0.728 0.613 1.00 95.75 107 ALA A CA 1
ATOM 818 C C . ALA A 1 107 ? 2.562 0.079 -0.695 1.00 95.75 107 ALA A C 1
ATOM 820 O O . ALA A 1 107 ? 3.326 -0.183 -1.625 1.00 95.75 107 ALA A O 1
ATOM 821 N N . LEU A 1 108 ? 1.685 1.093 -0.732 1.00 96.56 108 LEU A N 1
ATOM 822 C CA . LEU A 1 108 ? 1.583 2.043 -1.847 1.00 96.56 108 LEU A CA 1
ATOM 823 C C . LEU A 1 108 ? 2.899 2.790 -2.083 1.00 96.56 108 LEU A C 1
ATOM 825 O O . LEU A 1 108 ? 3.415 2.747 -3.199 1.00 96.56 108 LEU 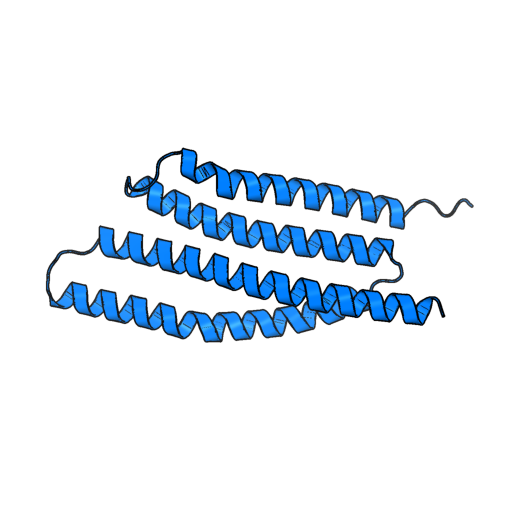A O 1
ATOM 829 N N . PHE A 1 109 ? 3.487 3.349 -1.020 1.00 97.56 109 PHE A N 1
ATOM 830 C CA . PHE A 1 109 ? 4.785 4.023 -1.064 1.00 97.56 109 PHE A CA 1
ATOM 831 C C . PHE A 1 109 ? 5.858 3.149 -1.705 1.00 97.56 109 PHE A C 1
ATOM 833 O O . PHE A 1 109 ? 6.556 3.601 -2.607 1.00 97.56 109 PHE A O 1
ATOM 840 N N . VAL A 1 110 ? 5.984 1.890 -1.282 1.00 97.75 110 VAL A N 1
ATOM 841 C CA . VAL A 1 110 ? 6.986 0.972 -1.841 1.00 97.75 110 VAL A CA 1
ATOM 842 C C . VAL A 1 110 ? 6.737 0.734 -3.333 1.00 97.75 110 VAL A C 1
ATOM 844 O O . VAL A 1 110 ? 7.676 0.811 -4.126 1.00 97.75 110 VAL A O 1
ATOM 847 N N . GLY A 1 111 ? 5.486 0.491 -3.735 1.00 96.19 111 GLY A N 1
ATOM 848 C CA . GLY A 1 111 ? 5.127 0.286 -5.140 1.00 96.19 111 GLY A CA 1
ATOM 849 C C . GLY A 1 111 ? 5.435 1.505 -6.015 1.00 96.19 111 GLY A C 1
ATOM 850 O O . GLY A 1 111 ? 6.109 1.380 -7.041 1.00 96.19 111 GLY A O 1
ATOM 851 N N . HIS A 1 112 ? 4.992 2.692 -5.598 1.00 97.00 112 HIS A N 1
ATOM 852 C CA . HIS A 1 112 ? 5.232 3.930 -6.337 1.00 97.00 112 HIS A CA 1
ATOM 853 C C . HIS A 1 112 ? 6.691 4.385 -6.288 1.00 97.00 112 HIS A C 1
ATOM 855 O O . HIS A 1 112 ? 7.166 4.953 -7.268 1.00 97.00 112 HIS A O 1
ATOM 861 N N . LEU A 1 113 ? 7.429 4.098 -5.213 1.00 97.50 113 LEU A N 1
ATOM 862 C CA . LEU A 1 113 ? 8.865 4.363 -5.143 1.00 97.50 113 LEU A CA 1
ATOM 863 C C . LEU A 1 113 ? 9.628 3.514 -6.162 1.00 97.50 113 LEU A C 1
ATOM 865 O O . LEU A 1 113 ? 10.462 4.050 -6.885 1.00 97.50 113 LEU A O 1
ATOM 869 N N . ILE A 1 114 ? 9.330 2.214 -6.261 1.00 96.94 114 ILE A N 1
ATOM 870 C CA . ILE A 1 114 ? 9.953 1.334 -7.263 1.00 96.94 114 ILE A CA 1
ATOM 871 C C . ILE A 1 114 ? 9.648 1.839 -8.678 1.00 96.94 114 ILE A C 1
ATOM 873 O O . ILE A 1 114 ? 10.560 1.953 -9.504 1.00 96.94 114 ILE A O 1
ATOM 877 N N . LEU A 1 115 ? 8.386 2.189 -8.951 1.00 95.50 115 LEU A N 1
ATOM 878 C CA . LEU A 1 115 ? 7.986 2.763 -10.235 1.00 95.50 115 LEU A CA 1
ATOM 879 C C . LEU A 1 115 ? 8.726 4.072 -10.531 1.00 95.50 115 LEU A C 1
ATOM 881 O O . LEU A 1 115 ? 9.255 4.227 -11.632 1.00 95.50 115 LEU A O 1
ATOM 885 N N . PHE A 1 116 ? 8.801 4.983 -9.560 1.00 96.31 116 PHE A N 1
ATOM 886 C CA . PHE A 1 116 ? 9.512 6.252 -9.687 1.00 96.31 116 PHE A CA 1
ATOM 887 C C . PHE A 1 116 ? 10.997 6.032 -9.985 1.00 96.31 116 PHE A C 1
ATOM 889 O O . PHE A 1 116 ? 11.492 6.563 -10.973 1.00 96.31 116 PHE A O 1
ATOM 896 N N . LEU A 1 117 ? 11.696 5.220 -9.185 1.00 96.25 117 LEU A N 1
ATOM 897 C CA . LEU A 1 117 ? 13.128 4.958 -9.361 1.00 96.25 117 LEU A CA 1
ATOM 898 C C . LEU A 1 117 ? 13.424 4.350 -10.736 1.00 96.25 117 LEU A C 1
ATOM 900 O O . LEU A 1 117 ? 14.352 4.785 -11.417 1.00 96.25 117 LEU A O 1
ATOM 904 N N . THR A 1 118 ? 12.592 3.404 -11.176 1.00 94.31 118 THR A N 1
ATOM 905 C CA . THR A 1 118 ? 12.713 2.800 -12.509 1.00 94.31 118 THR A CA 1
ATOM 906 C C . THR A 1 118 ? 12.497 3.851 -13.597 1.00 94.31 118 THR A C 1
ATOM 908 O O . THR A 1 118 ? 13.349 4.031 -14.464 1.00 94.31 118 THR A O 1
ATOM 911 N N . SER A 1 119 ? 11.409 4.618 -13.511 1.00 93.00 119 SER A N 1
ATOM 912 C CA . SER A 1 119 ? 11.063 5.654 -14.496 1.00 93.00 119 SER A CA 1
ATOM 913 C C . SER A 1 119 ? 12.129 6.752 -14.572 1.00 93.00 119 SER A C 1
ATOM 915 O O . SER A 1 119 ? 12.460 7.226 -15.663 1.00 93.00 119 SER A O 1
ATOM 917 N N . HIS A 1 120 ? 12.695 7.127 -13.423 1.00 94.69 120 HIS A N 1
ATOM 918 C CA . HIS A 1 120 ? 13.756 8.118 -13.306 1.00 94.69 120 HIS A CA 1
ATOM 919 C C . HIS A 1 120 ? 15.071 7.622 -13.908 1.00 94.69 120 HIS A C 1
ATOM 921 O O . HIS A 1 120 ? 15.683 8.342 -14.694 1.00 94.69 120 HIS A O 1
ATOM 927 N N . SER A 1 121 ? 15.471 6.375 -13.623 1.00 93.12 121 SER A N 1
ATOM 928 C CA . SER A 1 121 ? 16.681 5.782 -14.216 1.00 93.12 121 SER A CA 1
ATOM 929 C C . SER A 1 121 ? 16.622 5.691 -15.744 1.00 93.12 121 SER A C 1
ATOM 931 O O . SER A 1 121 ? 17.653 5.759 -16.405 1.00 93.12 121 SER A O 1
ATOM 933 N N . LEU A 1 122 ? 15.413 5.596 -16.304 1.00 90.44 122 LEU A N 1
ATOM 934 C CA . LEU A 1 122 ? 15.165 5.555 -17.744 1.00 90.44 122 LEU A CA 1
ATOM 935 C C . LEU A 1 122 ? 14.969 6.948 -18.363 1.00 90.44 122 LEU A C 1
ATOM 937 O O . LEU A 1 122 ? 14.667 7.053 -19.548 1.00 90.44 122 LEU A O 1
ATOM 941 N N . GLY A 1 123 ? 15.082 8.022 -17.575 1.00 90.81 123 GLY A N 1
ATOM 942 C CA . GLY A 1 123 ? 14.907 9.399 -18.045 1.00 90.81 123 GLY A CA 1
ATOM 943 C C . GLY A 1 123 ? 13.466 9.774 -18.415 1.00 90.81 123 GLY A C 1
ATOM 944 O O . GLY A 1 123 ? 13.233 10.853 -18.950 1.00 90.81 123 GLY A O 1
ATOM 945 N N . THR A 1 124 ? 12.488 8.913 -18.121 1.00 89.88 124 THR A N 1
ATOM 946 C CA . THR A 1 124 ? 11.067 9.134 -18.460 1.00 89.88 124 THR A CA 1
ATOM 947 C C . THR A 1 124 ? 10.329 10.000 -17.439 1.00 89.88 124 THR A C 1
ATOM 949 O O . THR A 1 124 ? 9.272 10.551 -17.739 1.00 89.88 124 THR A O 1
ATOM 952 N N . MET A 1 125 ? 10.880 10.138 -16.229 1.00 92.62 125 MET A N 1
ATOM 953 C CA . MET A 1 125 ? 10.281 10.901 -15.136 1.00 92.62 125 MET A CA 1
ATOM 954 C C . MET A 1 125 ? 11.342 11.731 -14.401 1.00 92.62 125 MET A C 1
ATOM 956 O O . MET A 1 125 ? 12.387 11.224 -13.990 1.00 92.62 125 MET A O 1
ATOM 960 N N . GLY A 1 126 ? 11.071 13.026 -14.221 1.00 93.12 126 GLY A N 1
ATOM 961 C CA . GLY A 1 126 ? 11.906 13.925 -13.419 1.00 93.12 126 GLY A CA 1
ATOM 962 C C . GLY A 1 126 ? 11.638 13.802 -11.914 1.00 93.12 126 GLY A C 1
ATOM 963 O O . GLY A 1 126 ? 10.710 13.119 -11.489 1.00 93.12 126 GLY A O 1
ATOM 964 N N . TRP A 1 127 ? 12.407 14.525 -11.095 1.00 94.00 127 TRP A N 1
ATOM 965 C CA . TRP A 1 127 ? 12.279 14.516 -9.626 1.00 94.00 127 TRP A CA 1
ATOM 966 C C . TRP A 1 127 ? 10.906 14.953 -9.095 1.00 94.00 127 TRP A C 1
ATOM 968 O O . TRP A 1 127 ? 10.541 14.581 -7.984 1.00 94.00 127 TRP A O 1
ATOM 978 N N . SER A 1 128 ? 10.105 15.672 -9.886 1.00 93.25 128 SER A N 1
ATOM 979 C CA . SER A 1 128 ? 8.704 15.964 -9.551 1.00 93.25 128 SER A CA 1
ATOM 980 C C . SER A 1 128 ? 7.857 14.696 -9.374 1.00 93.25 128 SER A C 1
ATOM 982 O O . SER A 1 128 ? 6.902 14.703 -8.602 1.00 93.25 128 SER A O 1
ATOM 984 N N . GLY A 1 129 ? 8.235 13.585 -10.013 1.00 89.88 129 GLY A N 1
ATOM 985 C CA . GLY A 1 129 ? 7.610 12.277 -9.816 1.00 89.88 129 GLY A CA 1
ATOM 986 C C . GLY A 1 129 ? 7.786 11.700 -8.408 1.00 89.88 129 GLY A C 1
ATOM 987 O O . GLY A 1 129 ? 6.990 10.861 -7.993 1.00 89.88 129 GLY A O 1
ATOM 988 N N . ALA A 1 130 ? 8.768 12.183 -7.637 1.00 93.75 130 ALA A N 1
ATOM 989 C CA . ALA A 1 130 ? 8.986 11.759 -6.255 1.00 93.75 130 ALA A CA 1
ATOM 990 C C . ALA A 1 130 ? 7.939 12.325 -5.279 1.00 93.75 130 ALA A C 1
ATOM 992 O O . ALA A 1 130 ? 7.866 11.877 -4.136 1.00 93.75 130 ALA A O 1
ATOM 993 N N . LEU A 1 131 ? 7.118 13.295 -5.705 1.00 96.12 131 LEU A N 1
ATOM 994 C CA . LEU A 1 131 ? 6.116 13.924 -4.841 1.00 96.12 131 LEU A CA 1
ATOM 995 C C . LEU A 1 131 ? 5.064 12.930 -4.345 1.00 96.12 131 LEU A C 1
ATOM 997 O O . LEU A 1 131 ? 4.675 13.001 -3.184 1.00 96.12 131 LEU A O 1
ATOM 1001 N N . LEU A 1 132 ? 4.631 11.993 -5.194 1.00 94.25 132 LEU A N 1
ATOM 1002 C CA . LEU A 1 132 ? 3.653 10.974 -4.809 1.00 94.25 132 LEU A CA 1
ATOM 1003 C C . LEU A 1 132 ? 4.191 10.043 -3.705 1.00 94.25 132 LEU A C 1
ATOM 1005 O O . LEU A 1 132 ? 3.587 10.023 -2.632 1.00 94.25 132 LEU A O 1
ATOM 1009 N N . PRO A 1 133 ? 5.331 9.340 -3.879 1.00 95.56 133 PRO A N 1
ATOM 1010 C CA . PRO A 1 133 ? 5.871 8.507 -2.808 1.00 95.56 133 PRO A CA 1
ATOM 1011 C C . PRO A 1 133 ? 6.260 9.335 -1.569 1.00 95.56 133 PRO A C 1
ATOM 1013 O O . PRO A 1 133 ? 6.069 8.880 -0.443 1.00 95.56 133 PRO A O 1
ATOM 1016 N N . ALA A 1 134 ? 6.734 10.576 -1.725 1.00 96.62 134 ALA A N 1
ATOM 1017 C CA . ALA A 1 134 ? 6.995 11.448 -0.577 1.00 96.62 134 ALA A CA 1
ATOM 1018 C C . ALA A 1 134 ? 5.716 11.766 0.221 1.00 96.62 134 ALA A C 1
ATOM 1020 O O . ALA A 1 134 ? 5.724 11.707 1.453 1.00 96.62 134 ALA A O 1
ATOM 1021 N N . ALA A 1 135 ? 4.608 12.062 -0.465 1.00 97.12 135 ALA A N 1
ATOM 1022 C CA . ALA A 1 135 ? 3.314 12.311 0.164 1.00 97.12 135 ALA A CA 1
ATOM 1023 C C . ALA A 1 135 ? 2.770 11.058 0.866 1.00 97.12 135 ALA A C 1
ATOM 1025 O O . ALA A 1 135 ? 2.260 11.155 1.983 1.00 97.12 135 ALA A O 1
ATOM 1026 N N . GLU A 1 136 ? 2.921 9.881 0.259 1.00 97.12 136 GLU A N 1
ATOM 1027 C CA . GLU A 1 136 ? 2.537 8.604 0.872 1.00 97.12 136 GLU A CA 1
ATOM 1028 C C . GLU A 1 136 ? 3.357 8.319 2.133 1.00 97.12 136 GLU A C 1
ATOM 1030 O O . GLU A 1 136 ? 2.794 7.966 3.169 1.00 97.12 136 GLU A O 1
ATOM 1035 N N . LEU A 1 137 ? 4.670 8.553 2.099 1.00 97.31 137 LEU A N 1
ATOM 1036 C CA . LEU A 1 137 ? 5.528 8.392 3.272 1.00 97.31 137 LEU A CA 1
ATOM 1037 C C . LEU A 1 137 ? 5.138 9.357 4.403 1.00 97.31 137 LEU A C 1
ATOM 1039 O O . LEU A 1 137 ? 5.042 8.945 5.563 1.00 97.31 137 LEU A O 1
ATOM 1043 N N . ALA A 1 138 ? 4.865 10.622 4.073 1.00 97.06 138 ALA A N 1
ATOM 1044 C CA . ALA A 1 138 ? 4.396 11.611 5.040 1.00 97.06 138 ALA A CA 1
ATOM 1045 C C . ALA A 1 138 ? 3.042 11.206 5.648 1.00 97.06 138 ALA A C 1
ATOM 1047 O O . ALA A 1 138 ? 2.874 11.234 6.870 1.00 97.06 138 ALA A O 1
ATOM 1048 N N . ALA A 1 139 ? 2.096 10.757 4.820 1.00 97.06 139 ALA A N 1
ATOM 1049 C CA . ALA A 1 139 ? 0.802 10.262 5.276 1.00 97.06 139 ALA A CA 1
ATOM 1050 C C . ALA A 1 139 ? 0.952 9.031 6.184 1.00 97.06 139 ALA A C 1
ATOM 1052 O O . ALA A 1 139 ? 0.333 8.975 7.248 1.00 97.06 139 ALA A O 1
ATOM 1053 N N . ALA A 1 140 ? 1.817 8.077 5.829 1.00 96.38 140 ALA A N 1
ATOM 1054 C CA . ALA A 1 140 ? 2.110 6.920 6.668 1.00 96.38 140 ALA A CA 1
ATOM 1055 C C . ALA A 1 140 ? 2.675 7.343 8.032 1.00 96.38 140 ALA A C 1
ATOM 1057 O O . ALA A 1 140 ? 2.187 6.873 9.062 1.00 96.38 140 ALA A O 1
ATOM 1058 N N . ALA A 1 141 ? 3.643 8.264 8.063 1.00 96.62 141 ALA A N 1
ATOM 1059 C CA . ALA A 1 141 ? 4.223 8.776 9.305 1.00 96.62 141 ALA A CA 1
ATOM 1060 C C . ALA A 1 141 ? 3.165 9.434 10.210 1.00 96.62 141 ALA A C 1
ATOM 1062 O O . ALA A 1 141 ? 3.103 9.138 11.408 1.00 96.62 141 ALA A O 1
ATOM 1063 N N . LEU A 1 142 ? 2.282 10.257 9.632 1.00 97.38 142 LEU A N 1
ATOM 1064 C CA . LEU A 1 142 ? 1.168 10.880 10.354 1.00 97.38 142 LEU A CA 1
ATOM 1065 C C . LEU A 1 142 ? 0.202 9.835 10.928 1.00 97.38 142 LEU A C 1
ATOM 1067 O O . LEU A 1 142 ? -0.182 9.925 12.096 1.00 97.38 142 LEU A O 1
ATOM 1071 N N . LEU A 1 143 ? -0.154 8.811 10.148 1.00 96.25 143 LEU A N 1
ATOM 1072 C CA . LEU A 1 143 ? -1.030 7.729 10.605 1.00 96.25 143 LEU A CA 1
ATOM 1073 C C . LEU A 1 143 ? -0.370 6.891 11.711 1.00 96.25 143 LEU A C 1
ATOM 1075 O O . LEU A 1 143 ? -1.027 6.547 12.697 1.00 96.25 143 LEU A O 1
ATOM 1079 N N . PHE A 1 144 ? 0.933 6.604 11.621 1.00 94.75 144 PHE A N 1
ATOM 1080 C CA . PHE A 1 144 ? 1.654 5.932 12.705 1.00 94.75 144 PHE A CA 1
ATOM 1081 C C . PHE A 1 144 ? 1.644 6.762 13.988 1.00 94.75 144 PHE A C 1
ATOM 1083 O O . PHE A 1 144 ? 1.295 6.215 15.041 1.00 94.75 144 PHE A O 1
ATOM 1090 N N . GLY A 1 145 ? 1.936 8.062 13.896 1.00 93.44 145 GLY A N 1
ATOM 1091 C CA . GLY A 1 145 ? 1.859 8.993 15.023 1.00 93.44 145 GLY A CA 1
ATOM 1092 C C . GLY A 1 145 ? 0.467 9.018 15.659 1.00 93.44 145 GLY A C 1
ATOM 1093 O O . GLY A 1 145 ? 0.332 8.827 16.871 1.00 93.44 145 GLY A O 1
ATOM 1094 N N . LEU A 1 146 ? -0.582 9.129 14.839 1.00 94.75 146 LEU A N 1
ATOM 1095 C CA . LEU A 1 146 ? -1.972 9.092 15.298 1.00 94.75 146 LEU A CA 1
ATOM 1096 C C . LEU A 1 146 ? -2.314 7.761 15.986 1.00 94.75 146 LEU A C 1
ATOM 1098 O O . LEU A 1 146 ? -2.914 7.750 17.061 1.00 94.75 146 LEU A O 1
ATOM 1102 N N . SER A 1 147 ? -1.891 6.628 15.419 1.00 92.69 147 SER A N 1
ATOM 1103 C CA . SER A 1 147 ? -2.128 5.304 16.012 1.00 92.69 147 SER A CA 1
ATOM 1104 C C . SER A 1 147 ? -1.431 5.129 17.367 1.00 92.69 147 SER A C 1
ATOM 1106 O O . SER A 1 147 ? -1.944 4.435 18.249 1.00 92.69 147 SER A O 1
ATOM 1108 N N . ALA A 1 148 ? -0.238 5.707 17.538 1.00 91.62 148 ALA A N 1
ATOM 1109 C CA . ALA A 1 148 ? 0.518 5.652 18.784 1.00 91.62 148 ALA A CA 1
ATOM 1110 C C . ALA A 1 148 ? -0.162 6.509 19.857 1.00 91.62 148 ALA A C 1
ATOM 1112 O O . ALA A 1 148 ? -0.402 6.034 20.967 1.00 91.62 148 ALA A O 1
ATOM 1113 N N . TRP A 1 149 ? -0.575 7.722 19.489 1.00 93.06 149 TRP A N 1
ATOM 1114 C CA . TRP A 1 149 ? -1.313 8.624 20.366 1.00 93.06 149 TRP A CA 1
ATOM 1115 C C . TRP A 1 149 ? -2.655 8.035 20.836 1.00 93.06 149 TRP A C 1
ATOM 1117 O O . TRP A 1 149 ? -2.960 8.067 22.031 1.00 93.06 149 TRP A O 1
ATOM 1127 N N . LEU A 1 150 ? -3.428 7.415 19.934 1.00 91.06 150 LEU A N 1
ATOM 1128 C CA . LEU A 1 150 ? -4.694 6.754 20.283 1.00 91.06 150 LEU A CA 1
ATOM 1129 C C . LEU A 1 150 ? -4.498 5.588 21.266 1.00 91.06 150 LEU A C 1
ATOM 1131 O O . LEU A 1 150 ? -5.290 5.431 22.196 1.00 91.06 150 LEU A O 1
ATOM 1135 N N . ARG A 1 151 ? -3.429 4.796 21.098 1.00 87.75 151 ARG A N 1
ATOM 1136 C CA . ARG A 1 151 ? -3.072 3.704 22.026 1.00 87.75 151 ARG A CA 1
ATOM 1137 C C . ARG A 1 151 ? -2.633 4.218 23.394 1.00 87.75 151 ARG A C 1
ATOM 1139 O O . ARG A 1 151 ? -2.994 3.625 24.404 1.00 87.75 151 ARG A O 1
ATOM 1146 N N . GLY A 1 152 ? -1.900 5.330 23.441 1.00 87.44 152 GLY A N 1
ATOM 1147 C CA . GLY A 1 152 ? -1.540 5.979 24.704 1.00 87.44 152 GLY A CA 1
ATOM 1148 C C . GLY A 1 152 ? -2.777 6.386 25.507 1.00 87.44 152 GLY A C 1
ATOM 1149 O O . GLY A 1 152 ? -2.847 6.140 26.707 1.00 87.44 152 GLY A O 1
ATOM 1150 N N . ARG A 1 153 ? -3.807 6.915 24.833 1.00 85.44 153 ARG A N 1
ATOM 1151 C CA . ARG A 1 153 ? -5.081 7.282 25.473 1.00 85.44 153 ARG A CA 1
ATOM 1152 C C . ARG A 1 153 ? -5.927 6.089 25.908 1.00 85.44 153 ARG A C 1
ATOM 1154 O O . ARG A 1 153 ? -6.648 6.206 26.892 1.00 85.44 153 ARG A O 1
ATOM 1161 N N . SER A 1 154 ? -5.850 4.952 25.215 1.00 76.81 154 SER A N 1
ATOM 1162 C CA . SER A 1 154 ? -6.579 3.748 25.637 1.00 76.81 154 SER A CA 1
ATOM 1163 C C . SER A 1 154 ? -6.004 3.095 26.895 1.00 76.81 154 SER A C 1
ATOM 1165 O O . SER A 1 154 ? -6.706 2.310 27.522 1.00 76.81 154 SER A O 1
ATOM 1167 N N . ASN A 1 155 ? -4.750 3.405 27.238 1.00 71.06 155 ASN A N 1
ATOM 1168 C CA . ASN A 1 155 ? -4.011 2.813 28.356 1.00 71.06 155 ASN A CA 1
ATOM 1169 C C . ASN A 1 155 ? -3.796 3.805 29.517 1.00 71.06 155 ASN A C 1
ATOM 1171 O O . ASN A 1 155 ? -2.964 3.547 30.384 1.00 71.06 155 ASN A O 1
ATOM 1175 N N . GLY A 1 156 ? -4.486 4.954 29.510 1.00 56.72 156 GLY A N 1
ATOM 1176 C CA . GLY A 1 156 ? -4.368 5.970 30.559 1.00 56.72 156 GLY A CA 1
ATOM 1177 C C . GLY A 1 156 ? -4.671 5.397 31.952 1.00 56.72 156 GLY A C 1
ATOM 1178 O O . GLY A 1 156 ? -5.485 4.476 32.056 1.00 56.72 156 GLY A O 1
ATOM 1179 N N . PRO A 1 157 ? -4.006 5.903 33.007 1.00 50.38 157 PRO A N 1
ATOM 1180 C CA . PRO A 1 157 ? -3.978 5.263 34.315 1.00 50.38 157 PRO A CA 1
ATOM 1181 C C . PRO A 1 157 ? -5.390 5.101 34.873 1.00 50.38 157 PRO A C 1
ATOM 1183 O O . PRO A 1 157 ? -6.140 6.069 34.993 1.00 50.38 157 PRO A O 1
ATOM 1186 N N . THR A 1 158 ? -5.734 3.873 35.258 1.00 48.06 158 THR A N 1
ATOM 1187 C CA . THR A 1 158 ? -6.722 3.650 36.311 1.00 48.06 158 THR A CA 1
ATOM 1188 C C . THR A 1 158 ? -6.193 4.377 37.541 1.00 48.06 158 THR A C 1
ATOM 1190 O O . THR A 1 158 ? -5.239 3.910 38.159 1.00 48.06 158 THR A O 1
ATOM 1193 N N . SER A 1 159 ? -6.727 5.561 37.831 1.00 43.81 159 SER A N 1
ATOM 1194 C CA . SER A 1 159 ? -6.483 6.255 39.091 1.00 43.81 159 SER A CA 1
ATOM 1195 C C . SER A 1 159 ? -6.882 5.311 40.224 1.00 43.81 159 SER A C 1
ATOM 1197 O O . SER A 1 159 ? -8.071 5.021 40.381 1.00 43.81 159 SER A O 1
ATOM 1199 N N . ALA A 1 160 ? -5.871 4.772 40.905 1.00 39.75 160 ALA A N 1
ATOM 1200 C CA . ALA A 1 160 ? -5.991 4.165 42.221 1.00 39.75 160 ALA A CA 1
ATOM 1201 C C . ALA A 1 160 ? -6.239 5.255 43.269 1.00 39.75 160 ALA A C 1
ATOM 1203 O O . ALA A 1 160 ? -5.754 6.391 43.046 1.00 39.75 160 ALA A O 1
#

Radius of gyration: 20.65 Å; chains: 1; bounding box: 44×32×76 Å